Protein AF-A0A9D3XYW1-F1 (afdb_monomer_lite)

Organism: Dreissena polymorpha (NCBI:txid45954)

Radius of gyration: 43.82 Å; chains: 1; bounding box: 88×24×117 Å

Foldseek 3Di:
DFQFLPDADAAPQKDKAWDAHGTFFTKIKIFGHPQKAFDDDVDPDRHRIDIWGQHPVSHIDDGRHIDGDPVVVVVVVVVVVVVVVVCCVCCCVCCCVCCCVVVCVCCVVVVVVVCVVVVVVVVVVVVVVVVVVVVVVVVVVVVVVVD

Sequence (147 aa):
MNENCGNVTVPEKATARLLNGTTYQSTAELTCINGYRLKDGHNNNSATLEHIKCTSDGIWANSTGCEMKANNLLFIQNLSIYLSIYLSIYLSIYLSIYLSIYLSIYLSIYLSIYLSIYLSIYLSIYLSIYLSIYLSIYLLSIYLSIY

Secondary structure (DSSP, 8-state):
---B--S--PPTTEEEEESS-SBTT-EEEEEEPTTEEES--SSSS---EEEEEB-TTS-BPPP--EEE-HHHHHHHHHHHHHHHHHHHHHHHHHHHHHHHHHHHHHHHHHHHHHHHHHHHHHHHHHHHHHHHHHHHHHHHHHHHHH-

pLDDT: mean 84.36, std 9.89, range [49.09, 95.88]

InterPro domains:
  IPR000436 Sushi/SCR/CCP domain [PF00084] (17-63)
  IPR000436 Sushi/SCR/CCP domain [cd00033] (5-67)
  IPR035976 Sushi/SCR/CCP superfamily [SSF57535] (4-67)

Structure (mmCIF, N/CA/C/O backbone):
data_AF-A0A9D3XYW1-F1
#
_entry.id   AF-A0A9D3XYW1-F1
#
loop_
_atom_site.group_PDB
_atom_site.id
_atom_site.type_symbol
_atom_site.label_atom_id
_atom_site.label_alt_id
_atom_site.label_comp_id
_atom_site.label_asym_id
_atom_site.label_entity_id
_atom_site.label_seq_id
_atom_site.pdbx_PDB_ins_code
_atom_site.Cartn_x
_atom_site.Cartn_y
_atom_site.Cartn_z
_atom_site.occupancy
_atom_site.B_iso_or_equiv
_atom_site.auth_seq_id
_atom_site.auth_comp_id
_atom_site.auth_asym_id
_atom_site.auth_atom_id
_atom_site.pdbx_PDB_model_num
ATOM 1 N N . MET A 1 1 ? -41.257 18.682 44.857 1.00 51.12 1 MET A N 1
ATOM 2 C CA . MET A 1 1 ? -41.243 19.031 43.424 1.00 51.12 1 MET A CA 1
ATOM 3 C C . MET A 1 1 ? -40.409 17.962 42.744 1.00 51.12 1 MET A C 1
ATOM 5 O O . MET A 1 1 ? -39.254 17.816 43.110 1.00 51.12 1 MET A O 1
ATOM 9 N N . ASN A 1 2 ? -41.010 17.126 41.893 1.00 57.75 2 ASN A N 1
ATOM 10 C CA . ASN A 1 2 ? -40.269 16.079 41.187 1.00 57.75 2 ASN A CA 1
ATOM 11 C C . ASN A 1 2 ? -39.624 16.718 39.962 1.00 57.75 2 ASN A C 1
ATOM 13 O O . ASN A 1 2 ? -40.258 16.803 38.912 1.00 57.75 2 ASN A O 1
ATOM 17 N N . GLU A 1 3 ? -38.402 17.216 40.117 1.00 72.88 3 GLU A N 1
ATOM 18 C CA . GLU A 1 3 ? -37.634 17.676 38.966 1.00 72.88 3 GLU A CA 1
ATOM 19 C C . GLU A 1 3 ? -37.356 16.488 38.037 1.00 72.88 3 GLU A C 1
ATOM 21 O O . GLU A 1 3 ? -37.048 15.371 38.474 1.00 72.88 3 GLU A O 1
ATOM 26 N N . ASN A 1 4 ? -37.580 16.719 36.746 1.00 83.44 4 ASN A N 1
ATOM 27 C CA . ASN A 1 4 ? -37.438 15.729 35.693 1.00 83.44 4 ASN A CA 1
ATOM 28 C C . ASN A 1 4 ? -36.115 15.993 34.971 1.00 83.44 4 ASN A C 1
ATOM 30 O O . ASN A 1 4 ? -35.959 17.053 34.371 1.00 83.44 4 ASN A O 1
ATOM 34 N N . CYS A 1 5 ? -35.199 15.026 34.996 1.00 82.44 5 CYS A N 1
ATOM 35 C CA . CYS A 1 5 ? -33.895 15.118 34.344 1.00 82.44 5 CYS A CA 1
ATOM 36 C C . CYS A 1 5 ? -33.948 15.018 32.813 1.00 82.44 5 CYS A C 1
ATOM 38 O O . CYS A 1 5 ? -32.930 15.202 32.148 1.00 82.44 5 CYS A O 1
ATOM 40 N N . GLY A 1 6 ? -35.112 14.701 32.233 1.00 83.50 6 GLY A N 1
ATOM 41 C CA . GLY A 1 6 ? -35.272 14.579 30.785 1.00 83.50 6 GLY A CA 1
ATOM 42 C C . GLY A 1 6 ? -34.382 13.491 30.172 1.00 83.50 6 GLY A C 1
ATOM 43 O O . GLY A 1 6 ? -34.051 12.490 30.817 1.00 83.50 6 GLY A O 1
ATOM 44 N N . ASN A 1 7 ? -34.010 13.677 28.903 1.00 82.44 7 ASN A N 1
ATOM 45 C CA . ASN A 1 7 ? -33.151 12.733 28.189 1.00 82.44 7 ASN A CA 1
ATOM 46 C C . ASN A 1 7 ? -31.708 12.789 28.699 1.00 82.44 7 ASN A C 1
ATOM 48 O O . ASN A 1 7 ? -31.145 13.860 28.909 1.00 82.44 7 ASN A O 1
ATOM 52 N N . VAL A 1 8 ? -31.096 11.612 28.825 1.00 82.94 8 VAL A N 1
ATOM 53 C CA . VAL A 1 8 ? -29.676 11.477 29.159 1.00 82.94 8 VAL A CA 1
ATOM 54 C C . VAL A 1 8 ? -28.830 12.091 28.045 1.00 82.94 8 VAL A C 1
ATOM 56 O O . VAL A 1 8 ? -28.986 11.739 26.874 1.00 82.94 8 VAL A O 1
ATOM 59 N N . THR A 1 9 ? -27.899 12.971 28.406 1.00 81.50 9 THR A N 1
ATOM 60 C CA . THR A 1 9 ? -26.855 13.441 27.497 1.00 81.50 9 THR A CA 1
ATOM 61 C C . THR A 1 9 ? -25.831 12.328 27.301 1.00 81.50 9 THR A C 1
ATOM 63 O O . THR A 1 9 ? -25.112 11.941 28.218 1.00 81.50 9 THR A O 1
ATOM 66 N N . VAL A 1 10 ? -25.795 11.763 26.096 1.00 82.06 10 VAL A N 1
ATOM 67 C CA . VAL A 1 10 ? -24.922 10.627 25.790 1.00 82.06 10 VAL A CA 1
ATOM 68 C C . VAL A 1 10 ? -23.569 11.146 25.295 1.00 82.06 10 VAL A C 1
ATOM 70 O O . VAL A 1 10 ? -23.545 11.881 24.305 1.00 82.06 10 VAL A O 1
ATOM 73 N N . PRO A 1 11 ? -22.442 10.796 25.945 1.00 79.62 11 PRO A N 1
ATOM 74 C CA . PRO A 1 11 ? -21.120 11.162 25.453 1.00 79.62 11 PRO A CA 1
ATOM 75 C C . PRO A 1 11 ? -20.807 10.446 24.133 1.00 79.62 11 PRO A C 1
ATOM 77 O O . PRO A 1 11 ? -21.365 9.390 23.824 1.00 79.62 11 PRO A O 1
ATOM 80 N N . GLU A 1 12 ? -19.887 11.008 23.344 1.00 80.25 12 GLU A N 1
ATOM 81 C CA . GLU A 1 12 ? -19.460 10.383 22.091 1.00 80.25 12 GLU A CA 1
ATOM 82 C C . GLU A 1 12 ? -19.004 8.938 22.326 1.00 80.25 12 GLU A C 1
ATOM 84 O O . GLU A 1 12 ? -18.222 8.650 23.235 1.00 80.25 12 GLU A O 1
ATOM 89 N N . LYS A 1 13 ? -19.469 8.029 21.457 1.00 86.25 13 LYS A N 1
ATOM 90 C CA . LYS A 1 13 ? -19.123 6.598 21.484 1.00 86.25 13 LYS A CA 1
ATOM 91 C C . LYS A 1 13 ? -19.641 5.849 22.722 1.00 86.25 13 LYS A C 1
ATOM 93 O O . LYS A 1 13 ? -19.097 4.804 23.086 1.00 86.25 13 LYS A O 1
ATOM 98 N N . ALA A 1 14 ? -20.726 6.343 23.312 1.00 85.94 14 ALA A N 1
ATOM 99 C CA . ALA A 1 14 ? -21.518 5.639 24.308 1.00 85.94 14 ALA A CA 1
ATOM 100 C C . ALA A 1 14 ? -22.974 5.465 23.858 1.00 85.94 14 ALA A C 1
ATOM 102 O O . ALA A 1 14 ? -23.457 6.135 22.946 1.00 85.94 14 ALA A O 1
ATOM 103 N N . THR A 1 15 ? -23.677 4.571 24.536 1.00 86.81 15 THR A N 1
ATOM 104 C CA . THR A 1 15 ? -25.121 4.376 24.471 1.00 86.81 15 THR A CA 1
ATOM 105 C C . THR A 1 15 ? -25.689 4.468 25.878 1.00 86.81 15 THR A C 1
ATOM 107 O O . THR A 1 15 ? -25.114 3.917 26.813 1.00 86.81 15 THR A O 1
ATOM 110 N N . ALA A 1 16 ? -26.812 5.162 26.046 1.00 86.94 16 ALA A N 1
ATOM 111 C CA . ALA A 1 16 ? -27.491 5.260 27.333 1.00 86.94 16 ALA A CA 1
ATOM 112 C C . ALA A 1 16 ? -28.835 4.529 27.300 1.00 86.94 16 ALA A C 1
ATOM 114 O O . ALA A 1 16 ? -29.576 4.615 26.318 1.00 86.94 16 ALA A O 1
ATOM 115 N N . ARG A 1 17 ? -29.164 3.841 28.392 1.00 88.56 17 ARG A N 1
ATOM 116 C CA . ARG A 1 17 ? -30.439 3.156 28.604 1.00 88.56 17 ARG A CA 1
ATOM 117 C C . ARG A 1 17 ? -31.041 3.592 29.934 1.00 88.56 17 ARG A C 1
ATOM 119 O O . ARG A 1 17 ? -30.416 3.461 30.978 1.00 88.56 17 ARG A O 1
ATOM 126 N N . LEU A 1 18 ? -32.275 4.080 29.910 1.00 88.38 18 LEU A N 1
ATOM 127 C CA . LEU A 1 18 ? -33.021 4.405 31.128 1.00 88.38 18 LEU A CA 1
ATOM 128 C C . LEU A 1 18 ? -33.477 3.116 31.824 1.00 88.38 18 LEU A C 1
ATOM 130 O O . LEU A 1 18 ? -33.976 2.205 31.160 1.00 88.38 18 LEU A O 1
ATOM 134 N N . LEU A 1 19 ? -33.322 3.050 33.149 1.00 86.94 19 LEU A N 1
ATOM 135 C CA . LEU A 1 19 ? -33.736 1.894 33.952 1.00 86.94 19 LEU A CA 1
ATOM 136 C C . LEU A 1 19 ? -35.065 2.153 34.671 1.00 86.94 19 LEU A C 1
ATOM 138 O O . LEU A 1 19 ? -35.997 1.368 34.528 1.00 86.94 19 LEU A O 1
ATOM 142 N N . ASN A 1 20 ? -35.163 3.271 35.402 1.00 84.94 20 ASN A N 1
ATOM 143 C CA . ASN A 1 20 ? -36.253 3.508 36.364 1.00 84.94 20 ASN A CA 1
ATOM 144 C C . ASN A 1 20 ? -37.077 4.787 36.099 1.00 84.94 20 ASN A C 1
ATOM 146 O O . ASN A 1 20 ? -37.866 5.189 36.950 1.00 84.94 20 ASN A O 1
ATOM 150 N N . GLY A 1 21 ? -36.910 5.428 34.937 1.00 85.12 21 GLY A N 1
ATOM 151 C CA . GLY A 1 21 ? -37.586 6.684 34.576 1.00 85.12 21 GLY A CA 1
ATOM 152 C C . GLY A 1 21 ? -36.636 7.883 34.533 1.00 85.12 21 GLY A C 1
ATOM 153 O O . GLY A 1 21 ? -35.431 7.711 34.364 1.00 85.12 21 GLY A O 1
ATOM 154 N N . THR A 1 22 ? -37.179 9.099 34.643 1.00 85.06 22 THR A N 1
ATOM 155 C CA . THR A 1 22 ? -36.423 10.359 34.480 1.00 85.06 22 THR A CA 1
ATOM 156 C C . THR A 1 22 ? -36.563 11.332 35.659 1.00 85.06 22 THR A C 1
ATOM 158 O O . THR A 1 22 ? -36.097 12.462 35.579 1.00 85.06 22 THR A O 1
ATOM 161 N N . THR A 1 23 ? -37.193 10.935 36.765 1.00 86.38 23 THR A N 1
ATOM 162 C CA . THR A 1 23 ? -37.360 11.782 37.964 1.00 86.38 23 THR A CA 1
ATOM 163 C C . THR A 1 23 ? -36.187 11.646 38.936 1.00 86.38 23 THR A C 1
ATOM 165 O O . THR A 1 23 ? -35.399 10.710 38.813 1.00 86.38 23 THR A O 1
ATOM 168 N N . TYR A 1 24 ? -36.089 12.528 39.936 1.00 83.88 24 TYR A N 1
ATOM 169 C CA . TYR A 1 24 ? -35.106 12.440 41.029 1.00 83.88 24 TYR A CA 1
ATOM 170 C C . TYR A 1 24 ? -34.864 10.995 41.520 1.00 83.88 24 TYR A C 1
ATOM 172 O O . TYR A 1 24 ? -35.817 10.245 41.733 1.00 83.88 24 TYR A O 1
ATOM 180 N N . GLN A 1 25 ? -33.588 10.610 41.672 1.00 83.69 25 GLN A N 1
ATOM 181 C CA . GLN A 1 25 ? -33.102 9.248 41.981 1.00 83.69 25 GLN A CA 1
ATOM 182 C C . GLN A 1 25 ? -33.285 8.176 40.895 1.00 83.69 25 GLN A C 1
ATOM 184 O O . GLN A 1 25 ? -32.843 7.040 41.092 1.00 83.69 25 GLN A O 1
ATOM 189 N N . SER A 1 26 ? -33.852 8.508 39.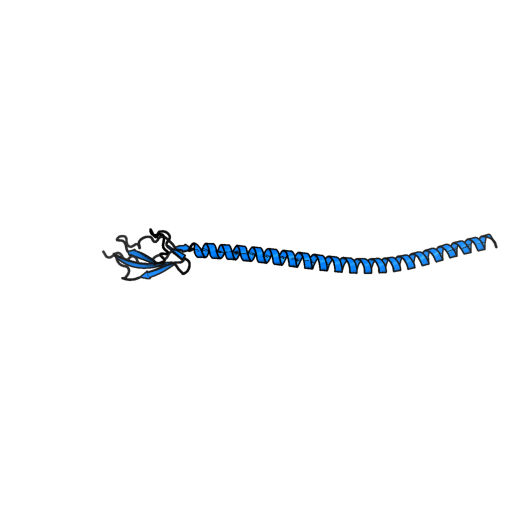733 1.00 88.56 26 SER A N 1
ATOM 190 C CA . SER A 1 26 ? -33.860 7.584 38.596 1.00 88.56 26 SER A CA 1
ATOM 191 C C . SER A 1 26 ? -32.439 7.262 38.149 1.00 88.56 26 SER A C 1
ATOM 193 O O . SER A 1 26 ? -31.531 8.093 38.238 1.00 88.56 26 SER A O 1
ATOM 195 N N . THR A 1 27 ? -32.257 6.040 37.660 1.00 87.81 27 THR A N 1
ATOM 196 C CA . THR A 1 27 ? -30.980 5.521 37.180 1.00 87.81 27 THR A CA 1
ATOM 197 C C . THR A 1 27 ? -31.010 5.314 35.672 1.00 87.81 27 THR A C 1
ATOM 199 O O . THR A 1 27 ? -32.022 4.893 35.098 1.00 87.81 27 THR A O 1
ATOM 202 N N . ALA A 1 28 ? -29.873 5.576 35.040 1.00 86.62 28 ALA A N 1
ATOM 203 C CA . ALA A 1 28 ? -29.604 5.199 33.665 1.00 86.62 28 ALA A CA 1
ATOM 204 C C . ALA A 1 28 ? -28.281 4.436 33.592 1.00 86.62 28 ALA A C 1
ATOM 206 O O . ALA A 1 28 ? -27.369 4.635 34.393 1.00 86.62 28 ALA A O 1
ATOM 207 N N . GLU A 1 29 ? -28.213 3.520 32.645 1.00 87.44 29 GLU A N 1
ATOM 208 C CA . GLU A 1 29 ? -27.058 2.705 32.326 1.00 87.44 29 GLU A CA 1
ATOM 209 C C . GLU A 1 29 ? -26.351 3.326 31.124 1.00 87.44 29 GLU A C 1
ATOM 211 O O . GL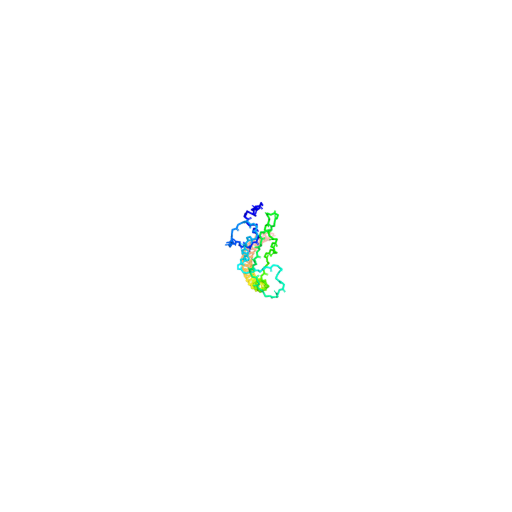U A 1 29 ? -26.959 3.517 30.070 1.00 87.44 29 GLU A O 1
ATOM 216 N N . LEU A 1 30 ? -25.075 3.654 31.281 1.00 87.31 30 LEU A N 1
ATOM 217 C CA . LEU A 1 30 ? -24.245 4.231 30.238 1.00 87.31 30 LEU A CA 1
ATOM 218 C C . LEU A 1 30 ? -23.209 3.196 29.824 1.00 87.31 30 LEU A C 1
ATOM 220 O O . LEU A 1 30 ? -22.421 2.730 30.641 1.00 87.31 30 LEU A O 1
ATOM 224 N N . THR A 1 31 ? -23.246 2.807 28.555 1.00 86.31 31 THR A N 1
ATOM 225 C CA . THR A 1 31 ? -22.426 1.736 27.992 1.00 86.31 31 THR A CA 1
ATOM 226 C C . THR A 1 31 ? -21.540 2.268 26.876 1.00 86.31 31 THR A C 1
ATOM 228 O O . THR A 1 31 ? -22.029 2.866 25.925 1.00 86.31 31 THR A O 1
ATOM 231 N N . CYS A 1 32 ? -20.227 2.065 26.961 1.00 86.88 32 CYS A N 1
ATOM 232 C CA . CYS A 1 32 ? -19.329 2.390 25.854 1.00 86.88 32 CYS A CA 1
ATOM 233 C C . CYS A 1 32 ? -19.490 1.369 24.722 1.00 86.88 32 CYS A C 1
ATOM 235 O O . CYS A 1 32 ? -19.630 0.169 24.971 1.00 86.88 32 CYS A O 1
ATOM 237 N N . ILE A 1 33 ? -19.415 1.833 23.473 1.00 86.38 33 ILE A N 1
ATOM 238 C CA . ILE A 1 33 ? -19.462 0.940 22.310 1.00 86.38 33 ILE A CA 1
ATOM 239 C C . ILE A 1 33 ? -18.275 -0.039 22.310 1.00 86.38 33 ILE A C 1
ATOM 241 O O . ILE A 1 33 ? -17.228 0.199 22.923 1.00 86.38 33 ILE A O 1
ATOM 245 N N . ASN A 1 34 ? -18.414 -1.143 21.573 1.00 82.94 34 ASN A N 1
ATOM 246 C CA . ASN A 1 34 ? -17.374 -2.165 21.478 1.00 82.94 34 ASN A CA 1
ATOM 247 C C . ASN A 1 34 ? -16.012 -1.566 21.084 1.00 82.94 34 ASN A C 1
ATOM 249 O O . ASN A 1 34 ? -15.884 -0.830 20.109 1.00 82.94 34 ASN A O 1
ATOM 253 N N . GLY A 1 35 ? -14.981 -1.906 21.859 1.00 75.75 35 GLY A N 1
ATOM 254 C CA . GLY A 1 35 ? -13.619 -1.394 21.678 1.00 75.75 35 GLY A CA 1
ATOM 255 C C . GLY A 1 35 ? -13.279 -0.139 22.483 1.00 75.75 35 GLY A C 1
ATOM 256 O O . GLY A 1 35 ? -12.119 0.278 22.475 1.00 75.75 35 GLY A O 1
ATOM 257 N N . TYR A 1 36 ? -14.243 0.404 23.227 1.00 82.19 36 TYR A N 1
ATOM 258 C CA . TYR A 1 36 ? -14.063 1.534 24.132 1.00 82.19 36 TYR A CA 1
ATOM 259 C C . TYR A 1 36 ? -14.313 1.119 25.593 1.00 82.19 36 TYR A C 1
ATOM 261 O O . TYR A 1 36 ? -14.890 0.061 25.860 1.00 82.19 36 TYR A O 1
ATOM 269 N N . ARG A 1 37 ? -13.813 1.911 26.540 1.00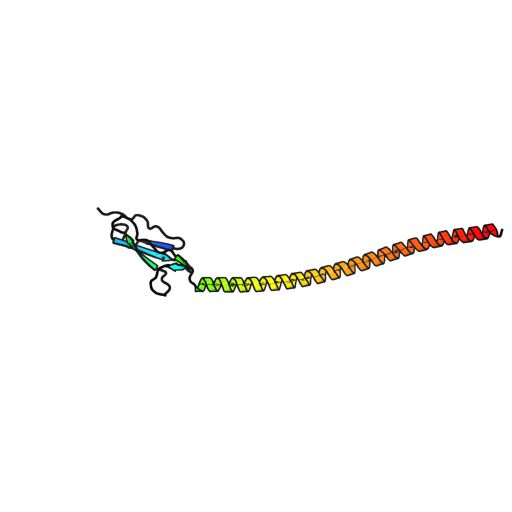 81.50 37 ARG A N 1
ATOM 270 C CA . ARG A 1 37 ? -13.983 1.777 27.996 1.00 81.50 37 ARG A CA 1
ATOM 271 C C . ARG A 1 37 ? -14.238 3.154 28.616 1.00 81.50 37 ARG A C 1
ATOM 273 O O . ARG A 1 37 ? -13.952 4.161 27.975 1.00 81.50 37 ARG A O 1
ATOM 280 N N . LEU A 1 38 ? -14.763 3.194 29.835 1.00 83.12 38 LEU A N 1
ATOM 281 C CA . LEU A 1 38 ? -14.980 4.440 30.582 1.00 83.12 38 LEU A CA 1
ATOM 282 C C . LEU A 1 38 ? -13.649 5.068 31.020 1.00 83.12 38 LEU A C 1
ATOM 284 O O . LEU A 1 38 ? -12.689 4.334 31.271 1.00 83.12 38 LEU A O 1
ATOM 288 N N . LYS A 1 39 ? -13.597 6.404 31.112 1.00 77.75 39 LYS A N 1
ATOM 289 C CA . LYS A 1 39 ? -12.381 7.144 31.496 1.00 77.75 39 LYS A CA 1
ATOM 290 C C . LYS A 1 39 ? -12.033 7.024 32.984 1.00 77.75 39 LYS A C 1
ATOM 292 O O . LYS A 1 39 ? -10.872 6.769 33.277 1.00 77.75 39 LYS A O 1
ATOM 297 N N . ASP A 1 40 ? -13.007 7.099 33.897 1.00 67.50 40 ASP A N 1
ATOM 298 C CA . ASP A 1 40 ? -12.748 7.050 35.349 1.00 67.50 40 ASP A CA 1
ATOM 299 C C . ASP A 1 40 ? -13.376 5.826 36.030 1.00 67.50 40 ASP A C 1
ATOM 301 O O . ASP A 1 40 ? -14.213 5.911 36.929 1.00 67.50 40 ASP A O 1
ATOM 305 N N . GLY A 1 41 ? -12.928 4.638 35.632 1.00 54.88 41 GLY A N 1
ATOM 306 C CA . GLY A 1 41 ? -13.086 3.450 36.463 1.00 54.88 41 GLY A CA 1
ATOM 307 C C . GLY A 1 41 ? -11.945 3.389 37.471 1.00 54.88 41 GLY A C 1
ATOM 308 O O . GLY A 1 41 ? -10.820 3.084 37.087 1.00 54.88 41 GLY A O 1
ATOM 309 N N . HIS A 1 42 ? -12.226 3.594 38.760 1.00 49.09 42 HIS A N 1
ATOM 310 C CA . HIS A 1 42 ? -11.254 3.492 39.864 1.00 49.09 42 HIS A CA 1
ATOM 311 C C . HIS A 1 42 ? -10.620 2.090 40.045 1.00 49.09 42 HIS A C 1
ATOM 313 O O . HIS A 1 42 ? -9.938 1.841 41.034 1.00 49.09 42 HIS A O 1
ATOM 319 N N . ASN A 1 43 ? -10.813 1.181 39.088 1.00 49.88 43 ASN A N 1
ATOM 320 C CA . ASN A 1 43 ? -10.232 -0.147 39.030 1.00 49.88 43 ASN A CA 1
ATOM 321 C C . ASN A 1 43 ? -9.725 -0.393 37.605 1.00 49.88 43 ASN A C 1
ATOM 323 O O . ASN A 1 43 ? -10.452 -0.183 36.637 1.00 49.88 43 ASN A O 1
ATOM 327 N N . ASN A 1 44 ? -8.500 -0.907 37.489 1.00 50.69 44 ASN A N 1
ATOM 328 C CA . ASN A 1 44 ? -7.754 -1.193 36.254 1.00 50.69 44 ASN A CA 1
ATOM 329 C C . ASN A 1 44 ? -8.420 -2.177 35.259 1.00 50.69 44 ASN A C 1
ATOM 331 O O . ASN A 1 44 ? -7.767 -2.658 34.335 1.00 50.69 44 ASN A O 1
ATOM 335 N N . ASN A 1 45 ? -9.713 -2.468 35.391 1.00 52.97 45 ASN A N 1
ATOM 336 C CA . ASN A 1 45 ? -10.417 -3.478 34.619 1.00 52.97 45 ASN A CA 1
ATOM 337 C C . ASN A 1 45 ? -11.581 -2.864 33.845 1.00 52.97 45 ASN A C 1
ATOM 339 O O . ASN A 1 45 ? -12.621 -2.599 34.430 1.00 52.97 45 ASN A O 1
ATOM 343 N N . SER A 1 46 ? -11.391 -2.705 32.527 1.00 58.72 46 SER A N 1
ATOM 344 C CA . SER A 1 46 ? -12.372 -2.875 31.433 1.00 58.72 46 SER A CA 1
ATOM 345 C C . SER A 1 46 ? -13.855 -2.531 31.697 1.00 58.72 46 SER A C 1
ATOM 347 O O . SER A 1 46 ? -14.735 -3.157 31.101 1.00 58.72 46 SER A O 1
ATOM 349 N N . ALA A 1 47 ? -14.173 -1.559 32.546 1.00 65.31 47 ALA A N 1
ATOM 350 C CA . ALA A 1 47 ? -15.554 -1.192 32.798 1.00 65.31 47 ALA A CA 1
ATOM 351 C C . ALA A 1 47 ? -16.087 -0.493 31.542 1.00 65.31 47 ALA A C 1
ATOM 353 O O . ALA A 1 47 ? -15.609 0.568 31.137 1.00 65.31 47 ALA A O 1
ATOM 354 N N . THR A 1 48 ? -17.026 -1.150 30.868 1.00 70.94 48 THR A N 1
ATOM 355 C CA . THR A 1 48 ? -17.748 -0.605 29.713 1.00 70.94 48 THR A CA 1
ATOM 356 C C . THR A 1 48 ? -19.100 -0.042 30.115 1.00 70.94 48 THR A C 1
ATOM 358 O O . THR A 1 48 ? -19.823 0.392 29.232 1.00 70.94 48 THR A O 1
ATOM 361 N N . LEU A 1 49 ? -19.456 -0.101 31.401 1.00 79.81 49 LEU A N 1
ATOM 362 C CA . LEU A 1 49 ? -20.784 0.189 31.922 1.00 79.81 49 LEU A CA 1
ATOM 363 C C . LEU A 1 49 ? -20.680 1.003 33.214 1.00 79.81 49 LEU A C 1
ATOM 365 O O . LEU A 1 49 ? -19.963 0.607 34.133 1.00 79.81 49 LEU A O 1
ATOM 369 N N . GLU A 1 50 ? -21.404 2.119 33.268 1.00 84.81 50 GLU A N 1
ATOM 370 C CA . GLU A 1 50 ? -21.549 2.992 34.435 1.00 84.81 50 GLU A CA 1
ATOM 371 C C . GLU A 1 50 ? -23.034 3.246 34.716 1.00 84.81 50 GLU A C 1
ATOM 373 O O . GLU A 1 50 ? -23.838 3.382 33.794 1.00 84.81 50 GLU A O 1
ATOM 378 N N . HIS A 1 51 ? -23.410 3.326 35.993 1.00 85.31 51 HIS A N 1
ATOM 379 C CA . HIS A 1 51 ? -24.757 3.725 36.395 1.00 85.31 51 HIS A CA 1
ATOM 380 C C . HIS A 1 51 ? -24.765 5.191 36.826 1.00 85.31 51 HIS A C 1
ATOM 382 O O . HIS A 1 51 ? -24.217 5.533 37.875 1.00 85.31 51 HIS A O 1
ATOM 388 N N . ILE A 1 52 ? -25.443 6.038 36.057 1.00 86.31 52 ILE A N 1
ATOM 389 C CA . ILE A 1 52 ? -25.638 7.456 36.375 1.00 86.31 52 ILE A CA 1
ATOM 390 C C . ILE A 1 52 ? -26.995 7.674 37.052 1.00 86.31 52 ILE A C 1
ATOM 392 O O . ILE A 1 52 ? -27.952 6.926 36.830 1.00 86.31 52 ILE A O 1
ATOM 396 N N . LYS A 1 53 ? -27.079 8.704 37.897 1.00 89.00 53 LYS A N 1
ATOM 397 C CA . LYS A 1 53 ? -28.281 9.048 38.672 1.00 89.00 53 LYS A CA 1
ATOM 398 C C . LYS A 1 53 ? -28.768 10.453 38.338 1.00 89.00 53 LYS A C 1
ATOM 400 O O . LYS A 1 53 ? -27.957 11.345 38.107 1.00 89.00 53 LYS A O 1
ATOM 405 N N . CYS A 1 54 ? -30.082 10.637 38.359 1.00 86.75 54 CYS A N 1
ATOM 406 C CA . CYS A 1 54 ? -30.731 11.942 38.266 1.00 86.75 54 CYS A CA 1
ATOM 407 C C . CYS A 1 54 ? -30.589 12.699 39.601 1.00 86.75 54 CYS A C 1
ATOM 409 O O . CYS A 1 54 ? -31.015 12.189 40.648 1.00 86.75 54 CYS A O 1
ATOM 411 N N . THR A 1 55 ? -29.952 13.874 39.575 1.00 85.69 55 THR A N 1
ATOM 412 C CA . THR A 1 55 ? -29.711 14.717 40.758 1.00 85.69 55 THR A CA 1
ATOM 413 C C . THR A 1 55 ? -30.943 15.546 41.126 1.00 85.69 55 THR A C 1
ATOM 415 O O . THR A 1 55 ? -31.933 15.578 40.395 1.00 85.69 55 THR A O 1
ATOM 418 N N . SER A 1 56 ? -30.910 16.197 42.294 1.00 83.94 56 SER A N 1
ATOM 419 C CA . SER A 1 56 ? -31.983 17.092 42.752 1.00 83.94 56 SER A CA 1
ATOM 420 C C . SER A 1 56 ? -32.141 18.344 41.898 1.00 83.94 56 SER A C 1
ATOM 422 O O . SER A 1 56 ? -33.166 18.993 42.030 1.00 83.94 56 SER A O 1
ATOM 424 N N . ASP A 1 57 ? -31.150 18.645 41.056 1.00 83.44 57 ASP A N 1
ATOM 425 C CA . ASP A 1 57 ? -31.088 19.841 40.209 1.00 83.44 57 ASP A CA 1
ATOM 426 C C . ASP A 1 57 ? -31.671 19.590 38.806 1.00 83.44 57 ASP A C 1
ATOM 428 O O . ASP A 1 57 ? -31.466 20.383 37.887 1.00 83.44 57 ASP A O 1
ATOM 432 N N . GLY A 1 58 ? -32.300 18.426 38.593 1.00 80.88 58 GLY A N 1
ATOM 433 C CA . GLY A 1 58 ? -32.868 18.050 37.301 1.00 80.88 58 GLY A CA 1
ATOM 434 C C . GLY A 1 58 ? -31.819 17.739 36.227 1.00 80.88 58 GLY A C 1
ATOM 435 O O . GLY A 1 58 ? -32.102 17.888 35.041 1.00 80.88 58 GLY A O 1
ATOM 436 N N . ILE A 1 59 ? -30.611 17.304 36.609 1.00 83.69 59 ILE A N 1
ATOM 437 C CA . ILE A 1 59 ? -29.531 16.947 35.674 1.00 83.69 59 ILE A CA 1
ATOM 438 C C . ILE A 1 59 ? -29.043 15.519 35.956 1.00 83.69 59 ILE A C 1
ATOM 440 O O . ILE A 1 59 ? -28.988 15.059 37.098 1.00 83.69 59 ILE A O 1
ATOM 444 N N . TRP A 1 60 ? -28.684 14.782 34.906 1.00 84.19 60 TRP A N 1
ATOM 445 C CA . TRP A 1 60 ? -28.002 13.496 35.050 1.00 84.19 60 TRP A CA 1
ATOM 446 C C . TRP A 1 60 ? -26.558 13.701 35.529 1.00 84.19 60 TRP A C 1
ATOM 448 O O . TRP A 1 60 ? -25.844 14.551 35.000 1.00 84.19 60 TRP A O 1
ATOM 458 N N . ALA A 1 61 ? -26.116 12.920 36.519 1.00 80.50 61 ALA A N 1
ATOM 459 C CA . ALA A 1 61 ? -24.740 12.965 37.013 1.00 80.50 61 ALA A CA 1
ATOM 460 C C . ALA A 1 61 ? -23.722 12.830 35.861 1.00 80.50 61 ALA A C 1
ATOM 462 O O . ALA A 1 61 ? -23.918 12.032 34.943 1.00 80.50 61 ALA A O 1
ATOM 463 N N . ASN A 1 62 ? -22.649 13.625 35.913 1.00 69.50 62 ASN A N 1
ATOM 464 C CA . ASN A 1 62 ? -21.697 13.756 34.812 1.00 69.50 62 ASN A CA 1
ATOM 465 C C . ASN A 1 62 ? -20.939 12.440 34.574 1.00 69.50 62 ASN A C 1
ATOM 467 O O . ASN A 1 62 ? -20.268 11.946 35.477 1.00 69.50 62 ASN A O 1
ATOM 471 N N . SER A 1 63 ? -21.035 11.893 33.360 1.00 67.81 63 SER A N 1
ATOM 472 C CA . SER A 1 63 ? -20.315 10.680 32.972 1.00 67.81 63 SER A CA 1
ATOM 473 C C . SER A 1 63 ? -18.921 11.012 32.459 1.00 67.81 63 SER A C 1
ATOM 475 O O . SER A 1 63 ? -18.744 11.931 31.649 1.00 67.81 63 SER A O 1
ATOM 477 N N . THR A 1 64 ? -17.941 10.206 32.839 1.00 67.75 64 THR A N 1
ATOM 478 C CA . THR A 1 64 ? -16.578 10.328 32.325 1.00 67.75 64 THR A CA 1
ATOM 479 C C . THR A 1 64 ? -16.559 9.624 30.969 1.00 67.75 64 THR A C 1
ATOM 481 O O . THR A 1 64 ? -16.768 8.420 30.873 1.00 67.75 64 THR A O 1
ATOM 484 N N . GLY A 1 65 ? -16.477 10.398 29.881 1.00 76.31 65 GLY A N 1
ATOM 485 C CA . GLY A 1 65 ? -16.702 9.891 28.517 1.00 76.31 65 GLY A CA 1
ATOM 486 C C . GLY A 1 65 ? -15.841 8.674 28.131 1.00 76.31 65 GLY A C 1
ATOM 487 O O . GLY A 1 65 ? -14.911 8.296 28.833 1.00 76.31 65 GLY A O 1
ATOM 488 N N . CYS A 1 66 ? -16.112 8.059 26.980 1.00 82.50 66 CYS A N 1
ATOM 489 C CA . CYS A 1 66 ? -15.430 6.825 26.577 1.00 82.50 66 CYS A CA 1
ATOM 490 C C . CYS A 1 66 ? -14.029 7.061 25.965 1.00 82.50 66 CYS A C 1
ATOM 492 O O . CYS A 1 66 ? -13.798 8.033 25.242 1.00 82.50 66 CYS A O 1
ATOM 494 N N . GLU A 1 67 ? -13.099 6.129 26.183 1.00 83.44 67 GLU A N 1
ATOM 495 C CA . GLU A 1 67 ? -11.774 6.061 25.549 1.00 83.44 67 GLU A CA 1
ATOM 496 C C . GLU A 1 67 ? -11.503 4.686 24.917 1.00 83.44 67 GLU A C 1
ATOM 498 O O . GLU A 1 67 ? -12.121 3.690 25.287 1.00 83.44 67 GLU A O 1
ATOM 503 N N . MET A 1 68 ? -10.601 4.598 23.932 1.00 78.19 68 MET A N 1
ATOM 504 C CA . MET A 1 68 ? -10.274 3.313 23.299 1.00 78.19 68 MET A CA 1
ATOM 505 C C . MET A 1 68 ? -9.550 2.372 24.265 1.00 78.19 68 MET A C 1
ATOM 507 O O . MET A 1 68 ? -8.640 2.776 24.986 1.00 78.19 68 MET A O 1
ATOM 511 N N . LYS A 1 69 ? -9.882 1.078 24.213 1.00 81.56 69 LYS A N 1
ATOM 512 C CA . LYS A 1 69 ? -9.136 0.047 24.947 1.00 81.56 69 LYS A CA 1
ATOM 513 C C . LYS A 1 69 ? -7.681 -0.001 24.458 1.00 81.56 69 LYS A C 1
ATOM 515 O O . LYS A 1 69 ? -7.439 -0.050 23.251 1.00 81.56 69 LYS A O 1
ATOM 520 N N . ALA A 1 70 ? -6.727 -0.078 25.387 1.00 72.56 70 ALA A N 1
ATOM 521 C CA . ALA A 1 70 ? -5.292 -0.125 25.080 1.00 72.56 70 ALA A CA 1
ATOM 522 C C . ALA A 1 70 ? -4.923 -1.232 24.069 1.00 72.56 70 ALA A C 1
ATOM 524 O O . ALA A 1 70 ? -4.139 -1.002 23.155 1.00 72.56 70 ALA A O 1
ATOM 525 N N . ASN A 1 71 ? -5.559 -2.404 24.157 1.00 72.69 71 ASN A N 1
ATOM 526 C CA . ASN A 1 71 ? -5.302 -3.528 23.247 1.00 72.69 71 ASN A CA 1
ATOM 527 C C . ASN A 1 71 ? -5.685 -3.213 21.793 1.00 72.69 71 ASN A C 1
ATOM 529 O O . ASN A 1 71 ? -4.998 -3.640 20.870 1.00 72.69 71 ASN A O 1
ATOM 533 N N . ASN A 1 72 ? -6.751 -2.435 21.582 1.00 72.38 72 ASN A N 1
ATOM 534 C CA . ASN A 1 72 ? -7.149 -2.004 20.243 1.00 72.38 72 ASN A CA 1
ATOM 535 C C . ASN A 1 72 ? -6.165 -0.975 19.687 1.00 72.38 72 ASN A C 1
ATOM 537 O O . ASN A 1 72 ? -5.868 -1.001 18.497 1.00 72.38 72 ASN A O 1
ATOM 541 N N . LEU A 1 73 ? -5.629 -0.101 20.544 1.00 74.75 73 LEU A N 1
ATOM 542 C CA . LEU A 1 73 ? -4.586 0.845 20.157 1.00 74.75 73 LEU A CA 1
ATOM 543 C C . LEU A 1 73 ? -3.324 0.104 19.681 1.00 74.75 73 LEU A C 1
ATOM 545 O O . LEU A 1 73 ? -2.823 0.386 18.595 1.00 74.75 73 LEU A O 1
ATOM 549 N N . LEU A 1 74 ? -2.866 -0.890 20.450 1.00 77.50 74 LEU A N 1
ATOM 550 C CA . LEU A 1 74 ? -1.710 -1.725 20.101 1.00 77.50 74 LEU A CA 1
ATOM 551 C C . LEU A 1 74 ? -1.948 -2.544 18.825 1.00 77.50 74 LEU A C 1
ATOM 553 O O . LEU A 1 74 ? -1.057 -2.659 17.986 1.00 77.50 74 LEU A O 1
ATOM 557 N N . PHE A 1 75 ? -3.156 -3.083 18.641 1.00 78.31 75 PHE A N 1
ATOM 558 C CA . PHE A 1 75 ? -3.522 -3.802 17.421 1.00 78.31 75 PHE A CA 1
ATOM 559 C C . PHE A 1 75 ? -3.452 -2.898 16.182 1.00 78.31 75 PHE A C 1
ATOM 561 O O . PHE A 1 75 ? -2.860 -3.281 15.175 1.00 78.31 75 PHE A O 1
ATOM 568 N N . ILE A 1 76 ? -3.997 -1.680 16.269 1.00 79.12 76 ILE A N 1
ATOM 569 C CA . ILE A 1 76 ? -3.955 -0.703 15.171 1.00 79.12 76 ILE A CA 1
ATOM 570 C C . ILE A 1 76 ? -2.510 -0.293 14.860 1.00 79.12 76 ILE A C 1
ATOM 572 O O . ILE A 1 76 ? -2.151 -0.187 13.688 1.00 79.12 76 ILE A O 1
ATOM 576 N N . GLN A 1 77 ? -1.671 -0.103 15.883 1.00 81.69 77 GLN A N 1
ATOM 577 C CA . GLN A 1 77 ? -0.248 0.199 15.697 1.00 81.69 77 GLN A CA 1
ATOM 578 C C . GLN A 1 77 ? 0.503 -0.945 15.009 1.00 81.69 77 GLN A C 1
ATOM 580 O O . GLN A 1 77 ? 1.257 -0.711 14.069 1.00 81.69 77 GLN A O 1
ATOM 585 N N . ASN A 1 78 ? 0.273 -2.191 15.417 1.00 82.75 78 ASN A N 1
ATOM 586 C CA . ASN A 1 78 ? 0.911 -3.333 14.763 1.00 82.75 78 ASN A CA 1
ATOM 587 C C . ASN A 1 78 ? 0.457 -3.486 13.306 1.00 82.75 78 ASN A C 1
ATOM 589 O O . ASN A 1 78 ? 1.278 -3.767 12.432 1.00 82.75 78 ASN A O 1
ATOM 593 N N . LEU A 1 79 ? -0.829 -3.257 13.026 1.00 88.06 79 LEU A N 1
ATOM 594 C CA . LEU A 1 79 ? -1.360 -3.307 11.666 1.00 88.06 79 LEU A CA 1
ATOM 595 C C . LEU A 1 79 ? -0.765 -2.204 10.780 1.00 88.06 79 LEU A C 1
ATOM 597 O O . LEU A 1 79 ? -0.412 -2.469 9.630 1.00 88.06 79 LEU A O 1
ATOM 601 N N . SER A 1 80 ? -0.624 -0.982 11.302 1.00 89.44 80 SER A N 1
ATOM 602 C CA . SER A 1 80 ? -0.052 0.134 10.542 1.00 89.44 80 SER A CA 1
ATOM 603 C C . SER A 1 80 ? 1.431 -0.088 10.231 1.00 89.44 80 SER A C 1
ATOM 605 O O . SER A 1 80 ? 1.869 0.151 9.102 1.00 89.44 80 SER A O 1
ATOM 607 N N . ILE A 1 81 ? 2.195 -0.622 11.187 1.00 90.50 81 ILE A N 1
ATOM 608 C CA . ILE A 1 81 ? 3.603 -0.983 10.988 1.00 90.50 81 ILE A CA 1
ATOM 609 C C . ILE A 1 81 ? 3.724 -2.091 9.938 1.00 90.50 81 ILE A C 1
ATOM 611 O O . ILE A 1 81 ? 4.484 -1.947 8.984 1.00 90.50 81 ILE A O 1
ATOM 615 N N . TYR A 1 82 ? 2.934 -3.160 10.050 1.00 92.31 82 TYR A N 1
ATOM 616 C CA . TYR A 1 82 ? 2.952 -4.242 9.066 1.00 92.31 82 TYR A CA 1
ATOM 617 C C . TYR A 1 82 ? 2.640 -3.740 7.649 1.00 92.31 82 TYR A C 1
ATOM 619 O O . TYR A 1 82 ? 3.382 -4.030 6.709 1.00 92.31 82 TYR A O 1
ATOM 627 N N . LEU A 1 83 ? 1.577 -2.944 7.499 1.00 92.00 83 LEU A N 1
ATOM 628 C CA . LEU A 1 83 ? 1.152 -2.442 6.195 1.00 92.00 83 LEU A CA 1
ATOM 629 C C . LEU A 1 83 ? 2.190 -1.496 5.579 1.00 92.00 83 LEU A C 1
ATOM 631 O O . LEU A 1 83 ? 2.472 -1.591 4.386 1.00 92.00 83 LEU A O 1
ATOM 635 N N . SER A 1 84 ? 2.783 -0.609 6.383 1.00 92.00 84 SER A N 1
ATOM 636 C CA . SER A 1 84 ? 3.817 0.321 5.910 1.00 92.00 84 SER A CA 1
ATOM 637 C C . SER A 1 84 ? 5.082 -0.404 5.445 1.00 92.00 84 SER A C 1
ATOM 639 O O . SER A 1 84 ? 5.617 -0.085 4.380 1.00 92.00 84 SER A O 1
ATOM 641 N N . ILE A 1 85 ? 5.529 -1.424 6.180 1.00 91.75 85 ILE A N 1
ATOM 642 C CA . ILE A 1 85 ? 6.678 -2.247 5.788 1.00 91.75 85 ILE A CA 1
ATOM 643 C C . ILE A 1 85 ? 6.357 -3.021 4.508 1.00 91.75 85 ILE A C 1
ATOM 645 O O . ILE A 1 85 ? 7.124 -2.968 3.549 1.00 91.75 85 ILE A O 1
ATOM 649 N N . TYR A 1 86 ? 5.206 -3.692 4.450 1.00 93.38 86 TYR A N 1
ATOM 650 C CA . TYR A 1 86 ? 4.818 -4.463 3.270 1.00 93.38 86 TYR A CA 1
ATOM 651 C C . TYR A 1 86 ? 4.745 -3.584 2.017 1.00 93.38 86 TYR A C 1
ATOM 653 O O . TYR A 1 86 ? 5.330 -3.916 0.985 1.00 93.38 86 TYR A O 1
ATOM 661 N N . LEU A 1 87 ? 4.072 -2.434 2.115 1.00 92.75 87 LEU A N 1
ATOM 662 C CA . LEU A 1 87 ? 3.879 -1.540 0.981 1.00 92.75 87 LEU A CA 1
ATOM 663 C C . LEU A 1 87 ? 5.193 -0.894 0.532 1.00 92.75 87 LEU A C 1
ATOM 665 O O . LEU A 1 87 ? 5.446 -0.811 -0.667 1.00 92.75 87 LEU A O 1
ATOM 669 N N . SER A 1 88 ? 6.046 -0.471 1.470 1.00 92.44 88 SER A N 1
ATOM 670 C CA . SER A 1 88 ? 7.348 0.121 1.134 1.00 92.44 88 SER A CA 1
ATOM 671 C C . SER A 1 88 ? 8.267 -0.881 0.438 1.00 92.44 88 SER A C 1
ATOM 673 O O . SER A 1 88 ? 8.876 -0.546 -0.579 1.00 92.44 88 SER A O 1
ATOM 675 N N . ILE A 1 89 ? 8.324 -2.124 0.918 1.00 91.19 89 ILE A N 1
ATOM 676 C CA . ILE A 1 89 ? 9.121 -3.185 0.294 1.0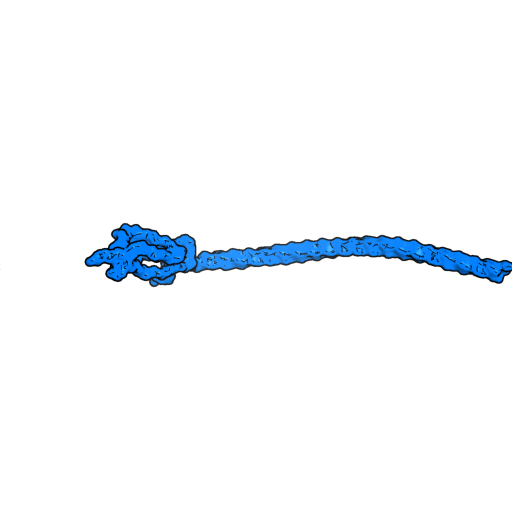0 91.19 89 ILE A CA 1
ATOM 677 C C . ILE A 1 89 ? 8.556 -3.531 -1.083 1.00 91.19 89 ILE A C 1
ATOM 679 O O . ILE A 1 89 ? 9.294 -3.526 -2.066 1.00 91.19 89 ILE A O 1
ATOM 683 N N . TYR A 1 90 ? 7.250 -3.782 -1.181 1.00 92.62 90 TYR A N 1
ATOM 684 C CA . TYR A 1 90 ? 6.625 -4.142 -2.451 1.00 92.62 90 TYR A CA 1
ATOM 685 C C . TYR A 1 90 ? 6.827 -3.049 -3.502 1.00 92.62 90 TYR A C 1
ATOM 687 O O . TYR A 1 90 ? 7.267 -3.332 -4.614 1.00 92.62 90 TYR A O 1
ATOM 695 N N . LEU A 1 91 ? 6.560 -1.791 -3.141 1.00 92.31 91 LEU A N 1
ATOM 696 C CA . LEU A 1 91 ? 6.652 -0.675 -4.071 1.00 92.31 91 LEU A CA 1
ATOM 697 C C . LEU A 1 91 ? 8.101 -0.388 -4.467 1.00 92.31 91 LEU A C 1
ATOM 699 O O . LEU A 1 91 ? 8.368 -0.177 -5.645 1.00 92.31 91 LEU A O 1
ATOM 703 N N . SER A 1 92 ? 9.041 -0.413 -3.517 1.00 91.25 92 SER A N 1
ATOM 704 C CA . SER A 1 92 ? 10.457 -0.177 -3.821 1.00 91.25 92 SER A CA 1
ATOM 705 C C . SER A 1 92 ? 11.023 -1.254 -4.739 1.00 91.25 92 SER A C 1
ATOM 707 O O . SER A 1 92 ? 11.652 -0.922 -5.742 1.00 91.25 92 SER A O 1
ATOM 709 N N . ILE A 1 93 ? 10.760 -2.530 -4.459 1.00 89.62 93 ILE A N 1
ATOM 710 C CA . ILE A 1 93 ? 11.242 -3.646 -5.278 1.00 89.62 93 ILE A CA 1
ATOM 711 C C . ILE A 1 93 ? 10.569 -3.625 -6.647 1.00 89.62 93 ILE A C 1
ATOM 713 O O . ILE A 1 93 ? 11.257 -3.639 -7.665 1.00 89.62 93 ILE A O 1
ATOM 717 N N . TYR A 1 94 ? 9.239 -3.545 -6.692 1.00 91.00 94 TYR A N 1
ATOM 718 C CA . TYR A 1 94 ? 8.510 -3.571 -7.954 1.00 91.00 94 TYR A CA 1
ATOM 719 C C . TYR A 1 94 ? 8.906 -2.395 -8.844 1.00 91.00 94 TYR A C 1
ATOM 721 O O . TYR A 1 94 ? 9.248 -2.596 -10.006 1.00 91.00 94 TYR A O 1
ATOM 729 N N . LEU A 1 95 ? 8.925 -1.176 -8.299 1.00 90.75 95 LEU A N 1
ATOM 730 C CA . LEU A 1 95 ? 9.234 0.016 -9.077 1.00 90.75 95 LEU A CA 1
ATOM 731 C C . LEU A 1 95 ? 10.703 0.048 -9.499 1.00 90.75 95 LEU A C 1
ATOM 733 O O . LEU A 1 95 ? 10.982 0.368 -10.650 1.00 90.75 95 LEU A O 1
ATOM 737 N N . SER A 1 96 ? 11.639 -0.311 -8.615 1.00 89.88 96 SER A N 1
ATOM 738 C CA . SER A 1 96 ? 13.064 -0.327 -8.970 1.00 89.88 96 SER A CA 1
ATOM 739 C C . SER A 1 96 ? 13.363 -1.363 -10.045 1.00 89.88 96 SER A C 1
ATOM 741 O O . SER A 1 96 ? 14.004 -1.030 -11.038 1.00 89.88 96 SER A O 1
ATOM 743 N N . ILE A 1 97 ? 12.866 -2.592 -9.903 1.00 87.88 97 ILE A N 1
ATOM 744 C CA . ILE A 1 97 ? 13.104 -3.667 -10.868 1.00 87.88 97 ILE A CA 1
ATOM 745 C C . ILE A 1 97 ? 12.397 -3.354 -12.182 1.00 87.88 97 ILE A C 1
ATOM 747 O O . ILE A 1 97 ? 13.032 -3.376 -13.233 1.00 87.88 97 ILE A O 1
ATOM 751 N N . TYR A 1 98 ? 11.108 -3.016 -12.139 1.00 87.44 98 TYR A N 1
ATOM 752 C CA . TYR A 1 98 ? 10.346 -2.742 -13.352 1.00 87.44 98 TYR A CA 1
ATOM 753 C C . TYR A 1 98 ? 10.932 -1.554 -14.112 1.00 87.44 98 TYR A C 1
ATOM 755 O O . TYR A 1 98 ? 11.197 -1.667 -15.305 1.00 87.44 98 TYR A O 1
ATOM 763 N N . LEU A 1 99 ? 11.190 -0.434 -13.430 1.00 88.88 99 LEU A N 1
ATOM 764 C CA . LEU A 1 99 ? 11.699 0.765 -14.083 1.00 88.88 99 LEU A CA 1
ATOM 765 C C . LEU A 1 99 ? 13.132 0.568 -14.579 1.00 88.88 99 LEU A C 1
ATOM 767 O O . LEU A 1 99 ? 13.429 0.967 -15.699 1.00 88.88 99 LEU A O 1
ATOM 771 N N . SER A 1 100 ? 14.009 -0.067 -13.794 1.00 88.56 100 SER A N 1
ATOM 772 C CA . SER A 1 100 ? 15.391 -0.309 -14.225 1.00 88.56 100 SER A CA 1
ATOM 773 C C . SER A 1 100 ? 15.450 -1.249 -15.422 1.00 88.56 100 SER A C 1
ATOM 775 O O . SER A 1 100 ? 16.110 -0.923 -16.405 1.00 88.56 100 SER A O 1
ATOM 777 N N . ILE A 1 101 ? 14.733 -2.372 -15.394 1.00 87.12 101 ILE A N 1
ATOM 778 C CA . ILE A 1 101 ? 1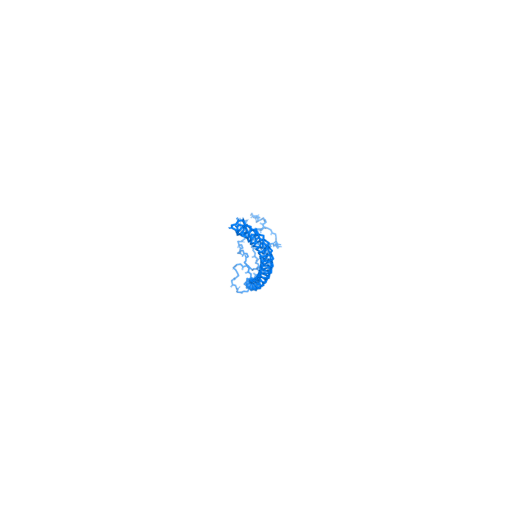4.726 -3.344 -16.490 1.00 87.12 101 ILE A CA 1
ATOM 779 C C . ILE A 1 101 ? 14.053 -2.741 -17.718 1.00 87.12 101 ILE A C 1
ATOM 781 O O . ILE A 1 101 ? 14.639 -2.748 -18.797 1.00 87.12 101 ILE A O 1
ATOM 785 N N . TYR A 1 102 ? 12.855 -2.176 -17.566 1.00 86.81 102 TYR A N 1
ATOM 786 C CA . TYR A 1 102 ? 12.121 -1.619 -18.696 1.00 86.81 102 TYR A CA 1
ATOM 787 C C . TYR A 1 102 ? 12.898 -0.476 -19.345 1.00 86.81 102 TYR A C 1
ATOM 789 O O . TYR A 1 102 ? 13.094 -0.484 -20.557 1.00 86.81 102 TYR A O 1
ATOM 797 N N . LEU A 1 103 ? 13.395 0.479 -18.553 1.00 88.00 103 LEU A N 1
ATOM 798 C CA . LEU A 1 103 ? 14.116 1.628 -19.088 1.00 88.00 103 LEU A CA 1
ATOM 799 C C . LEU A 1 103 ? 15.466 1.220 -19.677 1.00 88.00 103 LEU A C 1
ATOM 801 O O . LEU A 1 103 ? 15.805 1.692 -20.756 1.00 88.00 103 LEU A O 1
ATOM 805 N N . SER A 1 104 ? 16.220 0.334 -19.018 1.00 87.88 104 SER A N 1
ATOM 806 C CA . SER A 1 104 ? 17.514 -0.115 -19.545 1.00 87.88 104 SER A CA 1
ATOM 807 C C . SER A 1 104 ? 17.351 -0.890 -20.845 1.00 87.88 104 SER A C 1
ATOM 809 O O . SER A 1 104 ? 18.034 -0.574 -21.815 1.00 87.88 104 SER A O 1
ATOM 811 N N . ILE A 1 105 ? 16.427 -1.848 -20.911 1.00 87.38 105 ILE A N 1
ATOM 812 C CA . ILE A 1 105 ? 16.190 -2.650 -22.114 1.00 87.38 105 ILE A CA 1
ATOM 813 C C . ILE A 1 105 ? 15.628 -1.771 -23.226 1.00 87.38 105 ILE A C 1
ATOM 815 O O . ILE A 1 105 ? 16.173 -1.763 -24.327 1.00 87.38 105 ILE A O 1
ATOM 819 N N . TYR A 1 106 ? 14.580 -0.995 -22.945 1.00 86.00 106 TYR A N 1
ATOM 820 C CA . TYR A 1 106 ? 13.948 -0.158 -23.958 1.00 86.00 106 TYR A CA 1
ATOM 821 C C . TYR A 1 106 ? 14.930 0.874 -24.510 1.00 86.00 106 TYR A C 1
ATOM 823 O O . TYR A 1 106 ? 15.099 0.969 -25.722 1.00 86.00 106 TYR A O 1
ATOM 831 N N . LEU A 1 107 ? 15.622 1.612 -23.637 1.00 87.81 107 LEU A N 1
ATOM 832 C CA . LEU A 1 107 ? 16.543 2.656 -24.068 1.00 87.81 107 LEU A CA 1
ATOM 833 C C . LEU A 1 107 ? 17.769 2.067 -24.767 1.00 87.81 107 LEU A C 1
ATOM 835 O O . LEU A 1 107 ? 18.162 2.586 -25.806 1.00 87.81 107 LEU A O 1
ATOM 839 N N . SER A 1 108 ? 18.354 0.982 -24.247 1.00 88.00 108 SER A N 1
ATOM 840 C CA . SER A 1 108 ? 19.529 0.365 -24.876 1.00 88.00 108 SER A CA 1
ATOM 841 C C . SER A 1 108 ? 19.198 -0.202 -26.249 1.00 88.00 108 SER A C 1
ATOM 843 O O . SER A 1 108 ? 19.898 0.109 -27.208 1.00 88.00 108 SER A O 1
ATOM 845 N N . ILE A 1 109 ? 18.120 -0.976 -26.382 1.00 87.56 109 ILE A N 1
ATOM 846 C CA . ILE A 1 109 ? 17.738 -1.597 -27.653 1.00 87.56 109 ILE A CA 1
ATOM 847 C C . ILE A 1 109 ? 17.294 -0.527 -28.644 1.00 87.56 109 ILE A C 1
ATOM 849 O O . ILE A 1 109 ? 17.810 -0.478 -29.758 1.00 87.56 109 ILE A O 1
ATOM 853 N N . TYR A 1 110 ? 16.383 0.361 -28.244 1.00 85.56 110 TYR A N 1
ATOM 854 C CA . TYR A 1 110 ? 15.854 1.373 -29.151 1.00 85.56 110 TYR A CA 1
ATOM 855 C C . TYR A 1 110 ? 16.956 2.319 -29.626 1.00 85.56 110 TYR A C 1
ATOM 857 O O . TYR A 1 110 ? 17.103 2.535 -30.827 1.00 85.56 110 TYR A O 1
ATOM 865 N N . LEU A 1 111 ? 17.770 2.846 -28.706 1.00 88.31 111 LEU A N 1
ATOM 866 C CA . LEU A 1 111 ? 18.815 3.799 -29.060 1.00 88.31 111 LEU A CA 1
ATOM 867 C C . LEU A 1 111 ? 19.940 3.133 -29.854 1.00 88.31 111 LEU A C 1
ATOM 869 O O . LEU A 1 111 ? 20.397 3.716 -30.832 1.00 88.31 111 LEU A O 1
ATOM 873 N N . SER A 1 112 ? 20.366 1.920 -29.484 1.00 88.69 112 SER A N 1
ATOM 874 C CA . SER A 1 112 ? 21.429 1.220 -30.220 1.00 88.69 112 SER A CA 1
ATOM 875 C C . SER A 1 112 ? 20.997 0.866 -31.637 1.00 88.69 112 SER A C 1
ATOM 877 O O . SER A 1 112 ? 21.736 1.147 -32.578 1.00 88.69 112 SER A O 1
ATOM 879 N N . ILE A 1 113 ? 19.797 0.312 -31.819 1.00 89.00 113 ILE A N 1
ATOM 880 C CA . ILE A 1 113 ? 19.285 -0.064 -33.139 1.00 89.00 113 ILE A CA 1
ATOM 881 C C . ILE A 1 113 ? 19.042 1.186 -33.979 1.00 89.00 113 ILE A C 1
ATOM 883 O O . ILE A 1 113 ? 19.534 1.273 -35.102 1.00 89.00 113 ILE A O 1
ATOM 887 N N . TYR A 1 114 ? 18.336 2.179 -33.434 1.00 85.94 114 TYR A N 1
ATOM 888 C CA . TYR A 1 114 ? 18.022 3.394 -34.176 1.00 85.94 114 TYR A CA 1
ATOM 889 C C . TYR A 1 114 ? 19.292 4.138 -34.590 1.00 85.94 114 TYR A C 1
ATOM 891 O O . TYR A 1 114 ? 19.454 4.472 -35.762 1.00 85.94 114 TYR A O 1
ATOM 899 N N . LEU A 1 115 ? 20.223 4.354 -33.655 1.00 89.12 115 LEU A N 1
ATOM 900 C CA . LEU A 1 115 ? 21.445 5.098 -33.935 1.00 89.12 115 LEU A CA 1
ATOM 901 C C . LEU A 1 115 ? 22.375 4.326 -34.873 1.00 89.12 115 LEU A C 1
ATOM 903 O O . LEU A 1 115 ? 22.917 4.925 -35.795 1.00 89.12 115 LEU A O 1
ATOM 907 N N . SER A 1 116 ? 22.543 3.013 -34.683 1.00 90.00 116 SER A N 1
ATOM 908 C CA . SER A 1 116 ? 23.414 2.209 -35.553 1.00 90.00 116 SER A CA 1
ATOM 909 C C . SER A 1 116 ? 22.890 2.149 -36.983 1.00 90.00 116 SER A C 1
ATOM 911 O O . SER A 1 116 ? 23.656 2.383 -37.918 1.00 90.00 116 SER A O 1
ATOM 913 N N . ILE A 1 117 ? 21.594 1.905 -37.175 1.00 90.94 117 ILE A N 1
ATOM 914 C CA . ILE A 1 117 ? 20.987 1.833 -38.507 1.00 90.94 117 ILE A CA 1
ATOM 915 C C . ILE A 1 117 ? 20.999 3.212 -39.162 1.00 90.94 117 ILE A C 1
ATOM 917 O O . ILE A 1 117 ? 21.482 3.353 -40.283 1.00 90.94 117 ILE A O 1
ATOM 921 N N . TYR A 1 118 ? 20.525 4.242 -38.460 1.00 88.06 118 TYR A N 1
ATOM 922 C CA . TYR A 1 118 ? 20.455 5.586 -39.025 1.00 88.06 118 TYR A CA 1
ATOM 923 C C . TYR A 1 118 ? 21.844 6.110 -39.394 1.00 88.06 118 TYR A C 1
ATOM 925 O O . TYR A 1 118 ? 22.050 6.581 -40.511 1.00 88.06 118 TYR A O 1
ATOM 933 N N . LEU A 1 119 ? 22.817 5.988 -38.485 1.00 90.88 119 LEU A N 1
ATOM 934 C CA . LEU A 1 119 ? 24.164 6.500 -38.713 1.00 90.88 119 LEU A CA 1
ATOM 935 C C . LEU A 1 119 ? 24.901 5.697 -39.788 1.00 90.88 119 LEU A C 1
ATOM 937 O O . LEU A 1 119 ? 25.564 6.301 -40.625 1.00 90.88 119 LEU A O 1
ATOM 941 N N . SER A 1 120 ? 24.771 4.366 -39.809 1.00 91.62 120 SER A N 1
ATOM 942 C CA . SER A 1 120 ? 25.421 3.540 -40.836 1.00 91.62 120 SER A CA 1
ATOM 943 C C . SER A 1 120 ? 24.875 3.832 -42.230 1.00 91.62 120 SER A C 1
ATOM 945 O O . SER A 1 120 ? 25.658 4.028 -43.160 1.00 91.62 120 SER A O 1
ATOM 947 N N . ILE A 1 121 ? 23.554 3.934 -42.384 1.00 92.38 121 ILE A N 1
ATOM 948 C CA . ILE A 1 121 ? 22.922 4.242 -43.671 1.00 92.38 121 ILE A CA 1
ATOM 949 C C . ILE A 1 121 ? 23.273 5.665 -44.102 1.00 92.38 121 ILE A C 1
ATOM 951 O O . ILE A 1 121 ? 23.754 5.869 -45.215 1.00 92.38 121 ILE A O 1
ATOM 955 N N . TYR A 1 122 ? 23.091 6.646 -43.218 1.00 91.81 122 TYR A N 1
ATOM 956 C CA . TYR A 1 122 ? 23.358 8.042 -43.550 1.00 91.81 122 TYR A CA 1
ATOM 957 C C . TYR A 1 122 ? 24.826 8.258 -43.924 1.00 91.81 122 TYR A C 1
ATOM 959 O O . TYR A 1 122 ? 25.121 8.843 -44.966 1.00 91.81 122 TYR A O 1
ATOM 967 N N . LEU A 1 123 ? 25.754 7.746 -43.110 1.00 92.62 123 LEU A N 1
ATOM 968 C CA . LEU A 1 123 ? 27.182 7.938 -43.334 1.00 92.62 123 LEU A CA 1
ATOM 969 C C . LEU A 1 123 ? 27.668 7.180 -44.571 1.00 92.62 123 LEU A C 1
ATOM 971 O O . LEU A 1 123 ? 28.441 7.740 -45.342 1.00 92.62 123 LEU A O 1
ATOM 975 N N . SER A 1 124 ? 27.206 5.946 -44.800 1.00 92.81 124 SER A N 1
ATOM 976 C CA . SER A 1 124 ? 27.606 5.173 -45.985 1.00 92.81 124 SER A CA 1
ATOM 977 C C . SER A 1 124 ? 27.124 5.820 -47.282 1.00 92.81 124 SER A C 1
ATOM 979 O O . SER A 1 124 ? 27.911 5.976 -48.217 1.00 92.81 124 SER A O 1
ATOM 981 N N . ILE A 1 125 ? 25.866 6.260 -47.338 1.00 94.44 125 ILE A N 1
ATOM 982 C CA . ILE A 1 125 ? 25.306 6.920 -48.521 1.00 94.44 125 ILE A CA 1
ATOM 983 C C . ILE A 1 125 ? 25.991 8.268 -48.744 1.00 94.44 125 ILE A C 1
ATOM 985 O O . ILE A 1 125 ? 26.479 8.538 -49.839 1.00 94.44 125 ILE A O 1
ATOM 989 N N . TYR A 1 126 ? 26.087 9.099 -47.707 1.00 94.06 126 TYR A N 1
ATOM 990 C CA . TYR A 1 126 ? 26.689 10.422 -47.839 1.00 94.06 126 TYR A CA 1
ATOM 991 C C . TYR A 1 126 ? 28.161 10.337 -48.257 1.00 94.06 126 TYR A C 1
ATOM 993 O O . TYR A 1 126 ? 28.579 11.007 -49.202 1.00 94.06 126 TYR A O 1
ATOM 1001 N N . LEU A 1 127 ? 28.943 9.480 -47.592 1.00 93.69 127 LEU A N 1
ATOM 1002 C CA . LEU A 1 127 ? 30.369 9.341 -47.870 1.00 93.69 127 LEU A CA 1
ATOM 1003 C C . LEU A 1 127 ? 30.621 8.723 -49.248 1.00 93.69 127 LEU A C 1
ATOM 1005 O O . LEU A 1 127 ? 31.514 9.186 -49.954 1.00 93.69 127 LEU A O 1
ATOM 1009 N N . SER A 1 128 ? 29.834 7.721 -49.658 1.00 94.00 128 SER A N 1
ATOM 1010 C CA . SER A 1 128 ? 29.976 7.107 -50.986 1.00 94.00 128 SER A CA 1
ATOM 1011 C C . SER A 1 128 ? 29.682 8.100 -52.109 1.00 94.00 128 SER A C 1
ATOM 1013 O O . SER A 1 128 ? 30.480 8.221 -53.040 1.00 94.00 128 SER A O 1
ATOM 1015 N N . ILE A 1 129 ? 28.597 8.871 -51.995 1.00 95.31 129 ILE A N 1
ATOM 1016 C CA . ILE A 1 129 ? 28.241 9.900 -52.976 1.00 95.31 129 ILE A CA 1
ATOM 1017 C C . ILE A 1 129 ? 29.324 10.976 -53.016 1.00 95.31 129 ILE A C 1
ATOM 1019 O O . ILE A 1 129 ? 29.865 11.255 -54.085 1.00 95.31 129 ILE A O 1
ATOM 1023 N N . TYR A 1 130 ? 29.695 11.533 -51.862 1.00 95.06 130 TYR A N 1
ATOM 1024 C CA . TYR A 1 130 ? 30.702 12.589 -51.788 1.00 95.06 130 TYR A CA 1
ATOM 1025 C C . TYR A 1 130 ? 32.039 12.146 -52.393 1.00 95.06 130 TYR A C 1
ATOM 1027 O O . TYR A 1 130 ? 32.606 12.851 -53.228 1.00 95.06 130 TYR A O 1
ATOM 1035 N N . LEU A 1 131 ? 32.517 10.953 -52.023 1.00 94.50 131 LEU A N 1
ATOM 1036 C CA . LEU A 1 131 ? 33.784 10.424 -52.516 1.00 94.50 131 LEU A CA 1
ATOM 1037 C C . LEU A 1 131 ? 33.727 10.118 -54.017 1.00 94.50 131 LEU A C 1
ATOM 1039 O O . LEU A 1 131 ? 34.680 10.430 -54.727 1.00 94.50 131 LEU A O 1
ATOM 1043 N N . SER A 1 132 ? 32.614 9.569 -54.517 1.00 94.94 132 SER A N 1
ATOM 1044 C CA . SER A 1 13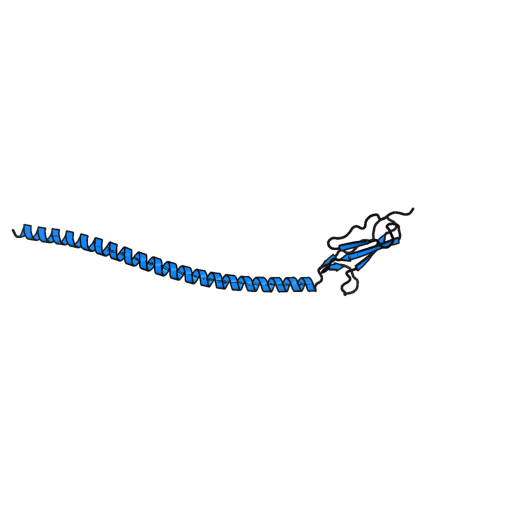2 ? 32.439 9.311 -55.953 1.00 94.94 132 SER A CA 1
ATOM 1045 C C . SER A 1 132 ? 32.473 10.598 -56.781 1.00 94.94 132 SER A C 1
ATOM 1047 O O . SER A 1 132 ? 33.179 10.665 -57.788 1.00 94.94 132 SER A O 1
ATOM 1049 N N . ILE A 1 133 ? 31.784 11.647 -56.323 1.00 95.88 133 ILE A N 1
ATOM 1050 C CA . ILE A 1 133 ? 31.738 12.942 -57.003 1.00 95.88 133 ILE A CA 1
ATOM 1051 C C . ILE A 1 133 ? 33.128 13.570 -56.977 1.00 95.88 133 ILE A C 1
ATOM 1053 O O . ILE A 1 133 ? 33.657 13.933 -58.024 1.00 95.88 133 ILE A O 1
ATOM 1057 N N . TYR A 1 134 ? 33.760 13.626 -55.806 1.00 95.81 134 TYR A N 1
ATOM 1058 C CA . TYR A 1 134 ? 35.087 14.212 -55.664 1.00 95.81 134 TYR A CA 1
ATOM 1059 C C . TYR A 1 134 ? 36.128 13.504 -56.542 1.00 95.81 134 TYR A C 1
ATOM 1061 O O . TYR A 1 134 ? 36.871 14.159 -57.275 1.00 95.81 134 TYR A O 1
ATOM 1069 N N . LEU A 1 135 ? 36.143 12.167 -56.528 1.00 94.62 135 LEU A N 1
ATOM 1070 C CA . LEU A 1 135 ? 37.081 11.379 -57.324 1.00 94.62 135 LEU A CA 1
ATOM 1071 C C . LEU A 1 135 ? 36.829 11.541 -58.828 1.00 94.62 135 LEU A C 1
ATOM 1073 O O . LEU A 1 135 ? 37.783 11.673 -59.592 1.00 94.62 135 LEU A O 1
ATOM 1077 N N . SER A 1 136 ? 35.564 11.575 -59.255 1.00 94.69 136 SER A N 1
ATOM 1078 C CA . SER A 1 136 ? 35.211 11.781 -60.666 1.00 94.69 136 SER A CA 1
ATOM 1079 C C . SER A 1 136 ? 35.624 13.164 -61.183 1.00 94.69 136 SER A C 1
ATOM 1081 O O . SER A 1 136 ? 36.197 13.256 -62.268 1.00 94.69 136 SER A O 1
ATOM 1083 N N . ILE A 1 137 ? 35.435 14.225 -60.389 1.00 95.44 137 ILE A N 1
ATOM 1084 C CA . ILE A 1 137 ? 35.899 15.581 -60.723 1.00 95.44 137 ILE A CA 1
ATOM 1085 C C . ILE A 1 137 ? 37.427 15.616 -60.803 1.00 95.44 137 ILE A C 1
ATOM 1087 O O . ILE A 1 137 ? 37.986 16.173 -61.748 1.00 95.44 137 ILE A O 1
ATOM 1091 N N . TYR A 1 138 ? 38.109 14.995 -59.839 1.00 94.75 138 TYR A N 1
ATOM 1092 C CA . TYR A 1 138 ? 39.567 14.950 -59.804 1.00 94.75 138 TYR A CA 1
ATOM 1093 C C . TYR A 1 138 ? 40.149 14.219 -61.026 1.00 94.75 138 TYR A C 1
ATOM 1095 O O . TYR A 1 138 ? 41.025 14.754 -61.706 1.00 94.75 138 TYR A O 1
ATOM 1103 N N . LEU A 1 139 ? 39.613 13.048 -61.376 1.00 92.69 139 LEU A N 1
ATOM 1104 C CA . LEU A 1 139 ? 40.016 12.298 -62.573 1.00 92.69 139 LEU A CA 1
ATOM 1105 C C . LEU A 1 139 ? 39.763 13.079 -63.867 1.00 92.69 139 LEU A C 1
ATOM 1107 O O . LEU A 1 139 ? 40.638 13.113 -64.733 1.00 92.69 139 LEU A O 1
ATOM 1111 N N . LEU A 1 140 ? 38.606 13.738 -63.989 1.00 93.88 140 LEU A N 1
ATOM 1112 C CA . LEU A 1 140 ? 38.296 14.580 -65.145 1.00 93.88 140 LEU A CA 1
ATOM 1113 C C . LEU A 1 140 ? 39.287 15.744 -65.269 1.00 93.88 140 LEU A C 1
ATOM 1115 O O . LEU A 1 140 ? 39.749 16.039 -66.369 1.00 93.88 140 LEU A O 1
ATOM 1119 N N . SER A 1 141 ? 39.649 16.369 -64.145 1.00 92.38 141 SER A N 1
ATOM 1120 C CA . SER A 1 141 ? 40.619 17.468 -64.128 1.00 92.38 141 SER A CA 1
ATOM 1121 C C . SER A 1 141 ? 42.012 17.027 -64.589 1.00 92.38 141 SER A C 1
ATOM 1123 O O . SER A 1 141 ? 42.656 17.742 -65.352 1.00 92.38 141 SER A O 1
ATOM 1125 N N . ILE A 1 142 ? 42.448 15.822 -64.203 1.00 93.69 142 ILE A N 1
ATOM 1126 C CA . ILE A 1 142 ? 43.722 15.250 -64.655 1.00 93.69 142 ILE A CA 1
ATOM 1127 C C . ILE A 1 142 ? 43.665 14.937 -66.148 1.00 93.69 142 ILE A C 1
ATOM 1129 O O . ILE A 1 142 ? 44.580 15.310 -66.879 1.00 93.69 142 ILE A O 1
ATOM 1133 N N . TYR A 1 143 ? 42.596 14.291 -66.616 1.00 92.19 143 TYR A N 1
ATOM 1134 C CA . TYR A 1 143 ? 42.432 13.970 -68.034 1.00 92.19 143 TYR A CA 1
ATOM 1135 C C . TYR A 1 143 ? 42.532 15.226 -68.913 1.00 92.19 143 TYR A C 1
ATOM 1137 O O . TYR A 1 143 ? 43.301 15.241 -69.870 1.00 92.19 143 TYR A O 1
ATOM 1145 N N . LEU A 1 144 ? 41.835 16.302 -68.528 1.00 89.12 144 LEU A N 1
ATOM 1146 C CA . LEU A 1 144 ? 41.861 17.591 -69.229 1.00 89.12 144 LEU A CA 1
ATOM 1147 C C . LEU A 1 144 ? 43.214 18.323 -69.139 1.00 89.12 144 LEU A C 1
ATOM 1149 O O . LEU A 1 144 ? 43.460 19.249 -69.899 1.00 89.12 144 LEU A O 1
ATOM 1153 N N . SER A 1 145 ? 44.066 17.967 -68.175 1.00 88.69 145 SER A N 1
ATOM 1154 C CA . SER A 1 145 ? 45.412 18.543 -68.042 1.00 88.69 145 SER A CA 1
ATOM 1155 C C . SER A 1 145 ? 46.465 17.828 -68.896 1.00 88.69 145 SER A C 1
ATOM 1157 O O . SER A 1 145 ? 47.536 18.383 -69.130 1.00 88.69 145 SER A O 1
ATOM 1159 N N . ILE A 1 146 ? 46.178 16.595 -69.328 1.00 90.12 146 ILE A N 1
ATOM 1160 C CA . ILE A 1 146 ? 47.092 15.752 -70.110 1.00 90.12 146 ILE A CA 1
ATOM 1161 C C . ILE A 1 146 ? 46.804 15.857 -71.615 1.00 90.12 146 ILE A C 1
ATOM 1163 O O . ILE A 1 146 ? 47.744 15.778 -72.406 1.00 90.12 146 ILE A O 1
ATOM 1167 N N . TYR A 1 147 ? 45.530 15.995 -71.998 1.00 77.62 147 TYR A N 1
ATOM 1168 C CA . TYR A 1 147 ? 45.061 16.119 -73.386 1.00 77.62 147 TYR A CA 1
ATOM 1169 C C . TYR A 1 147 ? 44.813 17.575 -73.773 1.00 77.62 147 TYR A C 1
ATOM 1171 O O . TYR A 1 147 ? 45.203 17.946 -74.903 1.00 77.62 147 TYR A O 1
#